Protein AF-A0A352WX84-F1 (afdb_monomer)

Structure (mmCIF, N/CA/C/O backbone):
data_AF-A0A352WX84-F1
#
_entry.id   AF-A0A352WX84-F1
#
loop_
_atom_site.group_PDB
_atom_site.id
_atom_site.type_symbol
_atom_site.label_atom_id
_atom_site.label_alt_id
_atom_site.label_comp_id
_atom_site.label_asym_id
_atom_site.label_entity_id
_atom_site.label_seq_id
_atom_site.pdbx_PDB_ins_code
_atom_site.Cartn_x
_atom_site.Cartn_y
_atom_site.Cartn_z
_atom_site.occupancy
_atom_site.B_iso_or_equiv
_atom_site.auth_seq_id
_atom_site.auth_comp_id
_atom_site.auth_asym_id
_atom_site.auth_atom_id
_atom_site.pdbx_PDB_model_num
ATOM 1 N N . GLY A 1 1 ? -5.112 -18.299 2.445 1.00 53.31 1 GLY A N 1
ATOM 2 C CA . GLY A 1 1 ? -4.688 -17.150 3.279 1.00 53.31 1 GLY A CA 1
ATOM 3 C C . GLY A 1 1 ? -4.328 -15.971 2.390 1.00 53.31 1 GLY A C 1
ATOM 4 O O . GLY A 1 1 ? -4.223 -16.170 1.188 1.00 53.31 1 GLY A O 1
ATOM 5 N N . PHE A 1 2 ? -4.117 -14.768 2.937 1.00 58.72 2 PHE A N 1
ATOM 6 C CA . PHE A 1 2 ? -3.727 -13.582 2.145 1.00 58.72 2 PHE A CA 1
ATOM 7 C C . PHE A 1 2 ? -2.512 -13.849 1.231 1.00 58.72 2 PHE A C 1
ATOM 9 O O . PHE A 1 2 ? -2.487 -13.432 0.086 1.00 58.72 2 PHE A O 1
ATOM 16 N N . PHE A 1 3 ? -1.543 -14.641 1.691 1.00 59.00 3 PHE A N 1
ATOM 17 C CA . PHE A 1 3 ? -0.320 -14.948 0.936 1.00 59.00 3 PHE A CA 1
ATOM 18 C C . PHE A 1 3 ? -0.490 -15.978 -0.193 1.00 59.00 3 PHE A C 1
ATOM 20 O O . PHE A 1 3 ? 0.378 -16.091 -1.051 1.00 59.00 3 PHE A O 1
ATOM 27 N N . SER A 1 4 ? -1.598 -16.730 -0.218 1.00 61.94 4 SER A N 1
ATOM 28 C CA . SER A 1 4 ? -1.919 -17.644 -1.327 1.00 61.94 4 SER A CA 1
ATOM 29 C C . SER A 1 4 ? -2.758 -16.964 -2.412 1.00 61.94 4 SER A C 1
ATOM 31 O O . SER A 1 4 ? -2.725 -17.383 -3.563 1.00 61.94 4 SER A O 1
ATOM 33 N N . GLN A 1 5 ? -3.526 -15.940 -2.029 1.00 76.50 5 GLN A N 1
ATOM 34 C CA . GLN A 1 5 ? -4.316 -15.086 -2.912 1.00 76.50 5 GLN A CA 1
ATOM 35 C C . GLN A 1 5 ? -4.293 -13.663 -2.336 1.00 76.50 5 GLN A C 1
ATOM 37 O O . GLN A 1 5 ? -5.088 -13.379 -1.427 1.00 76.50 5 GLN A O 1
ATOM 42 N N . PRO A 1 6 ? -3.362 -12.803 -2.791 1.00 83.50 6 PRO A N 1
ATOM 43 C CA . PRO A 1 6 ? -3.270 -11.440 -2.294 1.00 83.50 6 PRO A CA 1
ATOM 44 C C . PRO A 1 6 ? -4.571 -10.691 -2.577 1.00 83.50 6 PRO A C 1
ATOM 46 O O . PRO A 1 6 ? -5.220 -10.887 -3.603 1.00 83.50 6 PRO A O 1
ATOM 49 N N . ARG A 1 7 ? -4.979 -9.862 -1.618 1.00 90.56 7 ARG A N 1
ATOM 50 C CA . ARG A 1 7 ? -6.219 -9.087 -1.679 1.00 90.56 7 ARG A CA 1
ATOM 51 C C . ARG A 1 7 ? -5.909 -7.608 -1.572 1.00 90.56 7 ARG A C 1
ATOM 53 O O . ARG A 1 7 ? -4.924 -7.225 -0.945 1.00 90.56 7 ARG A O 1
ATOM 60 N N . SER A 1 8 ? -6.787 -6.781 -2.121 1.00 94.75 8 SER A N 1
ATOM 61 C CA . SER A 1 8 ? -6.679 -5.345 -1.918 1.00 94.75 8 SER A CA 1
ATOM 62 C C . SER A 1 8 ? -7.037 -4.980 -0.479 1.00 94.75 8 SER A C 1
ATOM 64 O O . SER A 1 8 ? -8.115 -5.350 0.011 1.00 94.75 8 SER A O 1
ATOM 66 N N . VAL A 1 9 ? -6.133 -4.255 0.180 1.00 95.00 9 VAL A N 1
ATOM 67 C CA . VAL A 1 9 ? -6.203 -3.880 1.595 1.00 95.00 9 VAL A CA 1
ATOM 68 C C . VAL A 1 9 ? -5.930 -2.389 1.767 1.00 95.00 9 VAL A C 1
ATOM 70 O O . VAL A 1 9 ? -4.954 -1.862 1.241 1.00 95.00 9 VAL A O 1
ATOM 73 N N . LEU A 1 10 ? -6.752 -1.725 2.573 1.00 95.88 10 LEU A N 1
ATOM 74 C CA . LEU A 1 10 ? -6.516 -0.347 2.989 1.00 95.88 10 LEU A CA 1
ATOM 75 C C . LEU A 1 10 ? -6.143 -0.298 4.472 1.00 95.88 10 LEU A C 1
ATOM 77 O O . LEU A 1 10 ? -6.863 -0.822 5.317 1.00 95.88 10 LEU A O 1
ATOM 81 N N . ILE A 1 11 ? -5.041 0.363 4.809 1.00 95.75 11 ILE A N 1
ATOM 82 C CA . ILE A 1 11 ? -4.610 0.568 6.195 1.00 95.75 11 ILE A CA 1
ATOM 83 C C . ILE A 1 11 ? -4.858 2.024 6.580 1.00 95.75 11 ILE A C 1
ATOM 85 O O . ILE A 1 11 ? -4.265 2.937 6.009 1.00 95.75 11 ILE A O 1
ATOM 89 N N . ILE A 1 12 ? -5.693 2.270 7.582 1.00 95.56 12 ILE A N 1
ATOM 90 C CA . ILE A 1 12 ? -6.010 3.622 8.040 1.00 95.56 12 ILE A CA 1
ATOM 91 C C . ILE A 1 12 ? -5.562 3.862 9.467 1.00 95.56 12 ILE A C 1
ATOM 93 O O . ILE A 1 12 ? -5.557 2.963 10.302 1.00 95.56 12 ILE A O 1
ATOM 97 N N . SER A 1 13 ? -5.169 5.098 9.743 1.00 94.06 13 SER A N 1
ATOM 98 C CA . SER A 1 13 ? -4.853 5.548 11.094 1.00 94.06 13 SER A CA 1
ATOM 99 C C . SER A 1 13 ? -4.801 7.075 11.167 1.00 94.06 13 SER A C 1
ATOM 101 O O . SER A 1 13 ? -4.493 7.737 10.159 1.00 94.06 13 SER A O 1
ATOM 103 N N . PRO A 1 14 ? -4.925 7.644 12.379 1.00 90.31 14 PRO A N 1
ATOM 104 C CA . PRO A 1 14 ? -4.458 8.996 12.663 1.00 90.31 14 PRO A CA 1
ATOM 105 C C . PRO A 1 14 ? -2.972 9.192 12.291 1.00 90.31 14 PRO A C 1
ATOM 107 O O . PRO A 1 14 ? -2.214 8.212 12.221 1.00 90.31 14 PRO A O 1
ATOM 110 N N . PRO A 1 15 ? -2.514 10.432 12.049 1.00 87.44 15 PRO A N 1
ATOM 111 C CA . PRO A 1 15 ? -1.090 10.733 11.874 1.00 87.44 15 PRO A CA 1
ATOM 112 C C . PRO A 1 15 ? -0.229 10.211 13.043 1.00 87.44 15 PRO A C 1
ATOM 114 O O . PRO A 1 15 ? -0.676 10.171 14.185 1.00 87.44 15 PRO A O 1
ATOM 117 N N . GLY A 1 16 ? 1.010 9.784 12.770 1.00 84.62 16 GLY A N 1
ATOM 118 C CA . GLY A 1 16 ? 1.978 9.388 13.815 1.00 84.62 16 GLY A CA 1
ATOM 119 C C . GLY A 1 16 ? 1.774 8.007 14.471 1.00 84.62 16 GLY A C 1
ATOM 120 O O . GLY A 1 16 ? 2.496 7.641 15.406 1.00 84.62 16 GLY A O 1
ATOM 121 N N . VAL A 1 17 ? 0.822 7.198 13.994 1.00 89.94 17 VAL A N 1
ATOM 122 C CA . VAL A 1 17 ? 0.565 5.849 14.545 1.00 89.94 17 VAL A CA 1
ATOM 123 C C . VAL A 1 17 ? 1.536 4.786 14.008 1.00 89.94 17 VAL A C 1
ATOM 125 O O . VAL A 1 17 ? 1.807 3.822 14.717 1.00 89.94 17 VAL A O 1
ATOM 128 N N . GLY A 1 18 ? 2.140 5.000 12.830 1.00 86.56 18 GLY A N 1
ATOM 129 C CA . GLY A 1 18 ? 3.164 4.106 12.261 1.00 86.56 18 GLY A CA 1
ATOM 130 C C . GLY A 1 18 ? 2.765 3.362 10.981 1.00 86.56 18 GLY A C 1
ATOM 131 O O . GLY A 1 18 ? 3.352 2.322 10.696 1.00 86.56 18 GLY A O 1
ATOM 132 N N . LYS A 1 19 ? 1.800 3.879 10.200 1.00 91.56 19 LYS A N 1
ATOM 133 C CA . LYS A 1 19 ? 1.351 3.271 8.928 1.00 91.56 19 LYS A CA 1
ATOM 134 C C . LYS A 1 19 ? 2.503 2.974 7.980 1.00 91.56 19 LYS A C 1
ATOM 136 O O . LYS A 1 19 ? 2.616 1.850 7.518 1.00 91.56 19 LYS A O 1
ATOM 141 N N . THR A 1 20 ? 3.387 3.947 7.760 1.00 88.56 20 THR A N 1
ATOM 142 C CA . THR A 1 20 ? 4.542 3.807 6.863 1.00 88.56 20 THR A CA 1
ATOM 143 C C . THR A 1 20 ? 5.487 2.703 7.331 1.00 88.56 20 THR A C 1
ATOM 145 O O . THR A 1 20 ? 5.952 1.905 6.525 1.00 88.56 20 THR A O 1
ATOM 148 N N . THR A 1 21 ? 5.729 2.595 8.643 1.00 89.06 21 THR A N 1
ATOM 149 C CA . THR A 1 21 ? 6.552 1.519 9.217 1.00 89.06 21 THR A CA 1
ATOM 150 C C . THR A 1 21 ? 5.912 0.151 8.998 1.00 89.06 21 THR A C 1
ATOM 152 O O . THR A 1 21 ? 6.605 -0.784 8.605 1.00 89.06 21 THR A O 1
ATOM 155 N N . LEU A 1 22 ? 4.599 0.035 9.217 1.00 90.50 22 LEU A N 1
ATOM 156 C CA . LEU A 1 22 ? 3.866 -1.213 9.004 1.00 90.50 22 LEU A CA 1
ATOM 157 C C . LEU A 1 22 ? 3.826 -1.591 7.519 1.00 90.50 22 LEU A C 1
ATOM 159 O O . LEU A 1 22 ? 4.083 -2.740 7.177 1.00 90.50 22 LEU A O 1
ATOM 163 N N . LEU A 1 23 ? 3.559 -0.627 6.639 1.00 92.81 23 LEU A N 1
ATOM 164 C CA . LEU A 1 23 ? 3.521 -0.824 5.193 1.00 92.81 23 LEU A CA 1
ATOM 165 C C . LEU A 1 23 ? 4.893 -1.244 4.649 1.00 92.81 23 LEU A C 1
ATOM 167 O O . LEU A 1 23 ? 4.975 -2.153 3.824 1.00 92.81 23 LEU A O 1
ATOM 171 N N . ARG A 1 24 ? 5.978 -0.645 5.156 1.00 91.56 24 ARG A N 1
ATOM 172 C CA . ARG A 1 24 ? 7.358 -1.044 4.849 1.00 91.56 24 ARG A CA 1
ATOM 173 C C . ARG A 1 24 ? 7.633 -2.483 5.270 1.00 91.56 24 ARG A C 1
ATOM 175 O O . ARG A 1 24 ? 8.100 -3.267 4.452 1.00 91.56 24 ARG A O 1
ATOM 182 N N . ASP A 1 25 ? 7.353 -2.830 6.527 1.00 90.44 25 ASP A N 1
ATOM 183 C CA . ASP A 1 25 ? 7.586 -4.185 7.041 1.00 90.44 25 ASP A CA 1
ATOM 184 C C . ASP A 1 25 ? 6.774 -5.220 6.250 1.00 90.44 25 ASP A C 1
ATOM 186 O O . ASP A 1 25 ? 7.320 -6.223 5.799 1.00 90.44 25 ASP A O 1
ATOM 190 N N . PHE A 1 26 ? 5.502 -4.924 5.972 1.00 91.81 26 PHE A N 1
ATOM 191 C CA . PHE A 1 26 ? 4.651 -5.739 5.109 1.00 91.81 26 PHE A CA 1
ATOM 192 C C . PHE A 1 26 ? 5.274 -5.943 3.720 1.00 91.81 26 PHE A C 1
ATOM 194 O O . PHE A 1 26 ? 5.462 -7.084 3.302 1.00 91.81 26 PHE A O 1
ATOM 201 N N . THR A 1 27 ? 5.656 -4.859 3.040 1.00 92.56 27 THR A N 1
ATOM 202 C CA . THR A 1 27 ? 6.242 -4.889 1.688 1.00 92.56 27 THR A CA 1
ATOM 203 C C . THR A 1 27 ? 7.491 -5.769 1.629 1.00 92.56 27 THR A C 1
ATOM 205 O O . THR A 1 27 ? 7.654 -6.579 0.715 1.00 92.56 27 THR A O 1
ATOM 208 N N . LEU A 1 28 ? 8.367 -5.656 2.627 1.00 91.31 28 LEU A N 1
ATOM 209 C CA . LEU A 1 28 ? 9.599 -6.442 2.689 1.00 91.31 28 LEU A CA 1
ATOM 210 C C . LEU A 1 28 ? 9.329 -7.922 2.944 1.00 91.31 28 LEU A C 1
ATOM 212 O O . LEU A 1 28 ? 9.926 -8.770 2.290 1.00 91.31 28 LEU A O 1
ATOM 216 N N . ARG A 1 29 ? 8.411 -8.243 3.856 1.00 90.94 29 ARG A N 1
ATOM 217 C CA . ARG A 1 29 ? 8.075 -9.634 4.179 1.00 90.94 29 ARG A CA 1
ATOM 218 C C . ARG A 1 29 ? 7.395 -10.346 3.017 1.00 90.94 29 ARG A C 1
ATOM 220 O O . ARG A 1 29 ? 7.723 -11.493 2.724 1.00 90.94 29 ARG A O 1
ATOM 227 N N . VAL A 1 30 ? 6.455 -9.681 2.341 1.00 92.31 30 VAL A N 1
ATOM 228 C CA . VAL A 1 30 ? 5.704 -10.306 1.238 1.00 92.31 30 VAL A CA 1
ATOM 229 C C . VAL A 1 30 ? 6.577 -10.506 0.000 1.00 92.31 30 VAL A C 1
ATOM 231 O O . VAL A 1 30 ? 6.477 -11.537 -0.661 1.00 92.31 30 VAL A O 1
ATOM 234 N N . SER A 1 31 ? 7.478 -9.564 -0.279 1.00 92.50 31 SER A N 1
ATOM 235 C CA . SER A 1 31 ? 8.419 -9.674 -1.398 1.00 92.50 31 SER A CA 1
ATOM 236 C C . SER A 1 31 ? 9.549 -10.671 -1.138 1.00 92.50 31 SER A C 1
ATOM 238 O O . SER A 1 31 ? 10.071 -11.236 -2.094 1.00 92.50 31 SER A O 1
ATOM 240 N N . ALA A 1 32 ? 9.912 -10.920 0.126 1.00 91.25 32 ALA A N 1
ATOM 241 C CA . ALA A 1 32 ? 10.891 -11.938 0.519 1.00 91.25 32 ALA A CA 1
ATOM 242 C C . ALA A 1 32 ? 10.291 -13.351 0.657 1.00 91.25 32 ALA A C 1
ATOM 244 O O . ALA A 1 32 ? 11.028 -14.333 0.674 1.00 91.25 32 ALA A O 1
ATOM 245 N N . GLY A 1 33 ? 8.961 -13.474 0.725 1.00 88.94 33 GLY A N 1
ATOM 246 C CA . GLY A 1 33 ? 8.289 -14.761 0.918 1.00 88.94 33 GLY A CA 1
ATOM 247 C C . GLY A 1 33 ? 8.244 -15.233 2.376 1.00 88.94 33 GLY A C 1
ATOM 248 O O . GLY A 1 33 ? 8.048 -16.415 2.628 1.00 88.94 33 GLY A O 1
ATOM 249 N N . ASP A 1 34 ? 8.351 -14.337 3.360 1.00 86.44 34 ASP A N 1
ATOM 250 C CA . ASP A 1 34 ? 8.370 -14.711 4.789 1.00 86.44 34 ASP A CA 1
ATOM 251 C C . ASP A 1 34 ? 7.106 -15.475 5.243 1.00 86.44 34 ASP A C 1
ATOM 253 O O . ASP A 1 34 ? 7.117 -16.169 6.258 1.00 86.44 34 ASP A O 1
ATOM 257 N N . ALA A 1 35 ? 6.001 -15.350 4.503 1.00 76.38 35 ALA A N 1
ATOM 258 C CA . ALA A 1 35 ? 4.722 -15.999 4.789 1.00 76.38 35 ALA A CA 1
ATOM 259 C C . ALA A 1 35 ? 4.189 -16.848 3.615 1.00 76.38 35 ALA A C 1
ATOM 261 O O . ALA A 1 35 ? 2.990 -17.137 3.545 1.00 76.38 35 ALA A O 1
ATOM 262 N N . GLY A 1 36 ? 5.057 -17.238 2.676 1.00 85.38 36 GLY A N 1
ATOM 263 C CA . GLY A 1 36 ? 4.677 -18.018 1.500 1.00 85.38 36 GLY A CA 1
ATOM 264 C C . GLY A 1 36 ? 5.755 -18.017 0.420 1.00 85.38 36 GLY A C 1
ATOM 265 O O . GLY A 1 36 ? 6.943 -18.032 0.709 1.00 85.38 36 GLY A O 1
ATOM 266 N N . ARG A 1 37 ? 5.351 -17.996 -0.851 1.00 90.69 37 ARG A N 1
ATOM 267 C CA . ARG A 1 37 ? 6.305 -17.688 -1.925 1.00 90.69 37 ARG A CA 1
ATOM 268 C C . ARG A 1 37 ? 6.543 -16.171 -1.994 1.00 90.69 37 ARG A C 1
ATOM 270 O O . ARG A 1 37 ? 5.614 -15.421 -1.686 1.00 90.69 37 ARG A O 1
ATOM 277 N N . PRO A 1 38 ? 7.723 -15.719 -2.445 1.00 91.50 38 PRO A N 1
ATOM 278 C CA . PRO A 1 38 ? 7.946 -14.324 -2.809 1.00 91.50 38 PRO A CA 1
ATOM 279 C C . PRO A 1 38 ? 6.878 -13.820 -3.787 1.00 91.50 38 PRO A C 1
ATOM 281 O O . PRO A 1 38 ? 6.537 -14.520 -4.750 1.00 91.50 38 PRO A O 1
ATOM 284 N N . LEU A 1 39 ? 6.354 -12.621 -3.535 1.00 93.31 39 LEU A N 1
ATOM 285 C CA . LEU A 1 39 ? 5.478 -11.905 -4.464 1.00 93.31 39 LEU A CA 1
ATOM 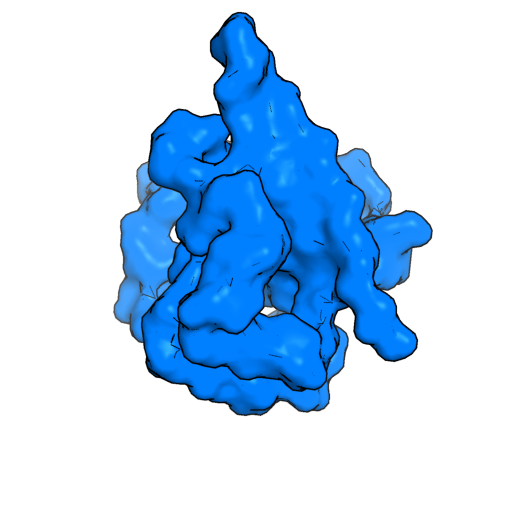286 C C . LEU A 1 39 ? 6.276 -10.848 -5.224 1.00 93.31 39 LEU A C 1
ATOM 288 O O . LEU A 1 39 ? 7.064 -10.130 -4.611 1.00 93.31 39 LEU A O 1
ATOM 292 N N . ARG A 1 40 ? 6.027 -10.702 -6.531 1.00 94.31 40 ARG A N 1
ATOM 293 C CA . ARG A 1 40 ? 6.512 -9.534 -7.288 1.00 94.31 40 ARG A CA 1
ATOM 294 C C . ARG A 1 40 ? 5.726 -8.297 -6.869 1.00 94.31 40 ARG A C 1
ATOM 296 O O . ARG A 1 40 ? 4.538 -8.190 -7.180 1.00 94.31 40 ARG A O 1
ATOM 303 N N . VAL A 1 41 ? 6.376 -7.384 -6.159 1.00 95.06 41 VAL A N 1
ATOM 304 C CA . VAL A 1 41 ? 5.756 -6.168 -5.634 1.00 95.06 41 VAL A CA 1
ATOM 305 C C . VAL A 1 41 ? 6.192 -4.960 -6.449 1.00 95.06 41 VAL A C 1
ATOM 307 O O . VAL A 1 41 ? 7.376 -4.641 -6.488 1.00 95.06 41 VAL A O 1
ATOM 310 N N . ALA A 1 42 ? 5.230 -4.240 -7.022 1.00 95.69 42 ALA A N 1
ATOM 311 C CA . ALA A 1 42 ? 5.467 -2.885 -7.504 1.00 95.69 42 ALA A CA 1
ATOM 312 C C . ALA A 1 42 ? 5.199 -1.902 -6.360 1.00 95.69 42 ALA A C 1
ATOM 314 O O . ALA A 1 42 ? 4.059 -1.759 -5.913 1.00 95.69 42 ALA A O 1
ATOM 315 N N . LEU A 1 43 ? 6.247 -1.247 -5.868 1.00 95.25 43 LEU A N 1
ATOM 316 C CA . LEU A 1 43 ? 6.150 -0.248 -4.810 1.00 95.25 43 LEU A CA 1
ATOM 317 C C . LEU A 1 43 ? 6.144 1.152 -5.424 1.00 95.25 43 LEU A C 1
ATOM 319 O O . LEU A 1 43 ? 7.167 1.609 -5.927 1.00 95.25 43 LEU A O 1
ATOM 323 N N . VAL A 1 44 ? 5.009 1.839 -5.343 1.00 94.69 44 VAL A N 1
ATOM 324 C CA . VAL A 1 44 ? 4.864 3.243 -5.738 1.00 94.69 44 VAL A CA 1
ATOM 325 C C . VAL A 1 44 ? 5.054 4.110 -4.495 1.00 94.69 44 VAL A C 1
ATOM 327 O O . VAL A 1 44 ? 4.226 4.103 -3.585 1.00 94.69 44 VAL A O 1
ATOM 330 N N . ASP A 1 45 ? 6.177 4.818 -4.443 1.00 92.25 45 ASP A N 1
ATOM 331 C CA . ASP A 1 45 ? 6.614 5.601 -3.283 1.00 92.25 45 ASP A CA 1
ATOM 332 C C . ASP A 1 45 ? 7.228 6.917 -3.777 1.00 92.25 45 ASP A C 1
ATOM 334 O O . ASP A 1 45 ? 8.421 6.998 -4.093 1.00 92.25 45 ASP A O 1
ATOM 338 N N . GLU A 1 46 ? 6.386 7.949 -3.899 1.00 88.12 46 GLU A N 1
ATOM 339 C CA . GLU A 1 46 ? 6.734 9.220 -4.552 1.00 88.12 46 GLU A CA 1
ATOM 340 C C . GLU A 1 46 ? 7.931 9.897 -3.873 1.00 88.12 46 GLU A C 1
ATOM 342 O O . GLU A 1 46 ? 8.814 10.440 -4.542 1.00 88.12 46 GLU A O 1
ATOM 347 N N . ARG A 1 47 ? 7.973 9.831 -2.535 1.00 86.12 47 ARG A N 1
ATOM 348 C CA . ARG A 1 47 ? 8.935 10.542 -1.679 1.00 86.12 47 ARG A CA 1
ATOM 349 C C . ARG A 1 47 ? 10.006 9.645 -1.068 1.00 86.12 47 ARG A C 1
ATOM 351 O O . ARG A 1 47 ? 10.854 10.142 -0.328 1.00 86.12 47 ARG A O 1
ATOM 358 N N . ARG A 1 48 ? 10.007 8.349 -1.393 1.00 86.62 48 ARG A N 1
ATOM 359 C CA . ARG A 1 48 ? 10.905 7.346 -0.796 1.00 86.62 48 ARG A CA 1
ATOM 360 C C . ARG A 1 48 ? 10.762 7.262 0.727 1.00 86.62 48 ARG A C 1
ATOM 362 O O . ARG A 1 48 ? 11.750 7.097 1.446 1.00 86.62 48 ARG A O 1
ATOM 369 N N . GLU A 1 49 ? 9.538 7.388 1.232 1.00 85.38 49 GLU A N 1
ATOM 370 C CA . GLU A 1 49 ? 9.254 7.256 2.662 1.00 85.38 49 GLU A CA 1
ATOM 371 C C . GLU A 1 49 ? 9.229 5.790 3.097 1.00 85.38 49 GLU A C 1
ATOM 373 O O . GLU A 1 49 ? 9.627 5.465 4.217 1.00 85.38 49 GLU A O 1
ATOM 378 N N . ILE A 1 50 ? 8.806 4.876 2.224 1.00 86.69 50 ILE A N 1
ATOM 379 C CA . ILE A 1 50 ? 8.751 3.439 2.497 1.00 86.69 50 ILE A CA 1
ATOM 380 C C . ILE A 1 50 ? 10.131 2.828 2.285 1.00 86.69 50 ILE A C 1
ATOM 382 O O . ILE A 1 50 ? 10.613 2.130 3.174 1.00 86.69 50 ILE A O 1
ATOM 386 N N . LEU A 1 51 ? 10.805 3.108 1.171 1.00 85.88 51 LEU A N 1
ATOM 387 C CA . LEU A 1 51 ? 12.174 2.637 0.924 1.00 85.88 51 LEU A CA 1
ATOM 388 C C . LEU A 1 51 ? 13.133 3.813 0.699 1.00 85.88 51 LEU A C 1
ATOM 390 O O . LEU A 1 51 ? 13.468 4.130 -0.445 1.00 85.88 51 LEU A O 1
ATOM 394 N N . PRO A 1 52 ? 13.622 4.446 1.783 1.00 84.44 52 PRO A N 1
ATOM 395 C CA . PRO A 1 52 ? 14.575 5.537 1.661 1.00 84.44 52 PRO A CA 1
ATOM 396 C C . PRO A 1 52 ? 15.904 5.059 1.050 1.00 84.44 52 PRO A C 1
ATOM 398 O O . PRO A 1 52 ? 16.295 3.899 1.235 1.00 84.44 52 PRO A O 1
ATOM 401 N N . PRO A 1 53 ? 16.637 5.941 0.345 1.00 80.50 53 PRO A N 1
ATOM 402 C CA . PRO A 1 53 ? 17.959 5.619 -0.183 1.00 80.50 53 PRO A CA 1
ATOM 403 C C . PRO A 1 53 ? 18.894 5.096 0.912 1.00 80.50 53 PRO A C 1
ATOM 405 O O . PRO A 1 53 ? 18.929 5.635 2.016 1.00 80.50 53 PRO A O 1
ATOM 408 N N . GLY A 1 54 ? 19.653 4.041 0.612 1.00 71.56 54 GLY A N 1
ATOM 409 C CA . GLY A 1 54 ? 20.564 3.420 1.580 1.00 71.56 54 GLY A CA 1
ATOM 410 C C . GLY A 1 54 ? 19.872 2.582 2.661 1.00 71.56 54 GLY A C 1
ATOM 411 O O . GLY A 1 54 ? 20.546 2.099 3.569 1.00 71.56 54 GLY A O 1
ATOM 412 N N . SER A 1 55 ? 18.552 2.374 2.573 1.00 72.94 55 SER A N 1
ATOM 413 C CA . SER A 1 55 ? 17.853 1.452 3.464 1.00 72.94 55 SER A CA 1
ATOM 414 C C . SER A 1 55 ? 18.452 0.040 3.343 1.00 72.94 55 SER A C 1
ATOM 416 O O . SER A 1 55 ? 18.468 -0.516 2.238 1.00 72.94 55 SER A O 1
ATOM 418 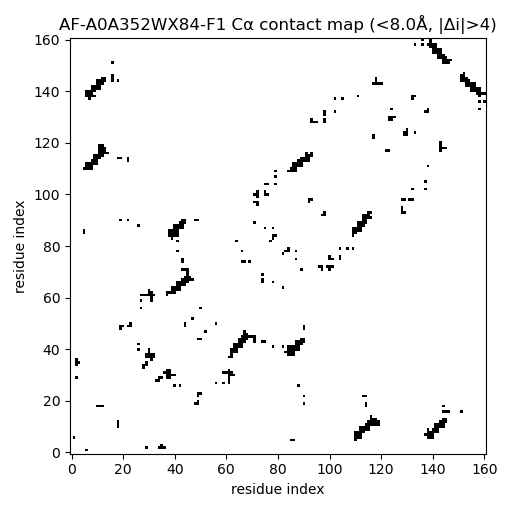N N . PRO A 1 56 ? 18.889 -0.591 4.454 1.00 62.53 56 PRO A N 1
ATOM 419 C CA . PRO A 1 56 ? 19.465 -1.942 4.439 1.00 62.53 56 PRO A CA 1
ATOM 420 C C . PRO A 1 56 ? 18.462 -3.008 3.972 1.00 62.53 56 PRO A C 1
ATOM 422 O O . PRO A 1 56 ? 18.817 -4.159 3.736 1.00 62.53 56 PRO A O 1
ATOM 425 N N . CYS A 1 57 ? 17.195 -2.626 3.821 1.00 61.50 57 CYS A N 1
ATOM 426 C CA . CYS A 1 57 ? 16.103 -3.456 3.351 1.00 61.50 57 CYS A CA 1
ATOM 427 C C . CYS A 1 57 ? 16.306 -4.013 1.927 1.00 61.50 57 CYS A C 1
ATOM 429 O O . CYS A 1 57 ? 15.821 -5.110 1.662 1.00 61.50 57 CYS A O 1
ATOM 431 N N . PHE A 1 58 ? 17.069 -3.341 1.051 1.00 59.06 58 PHE A N 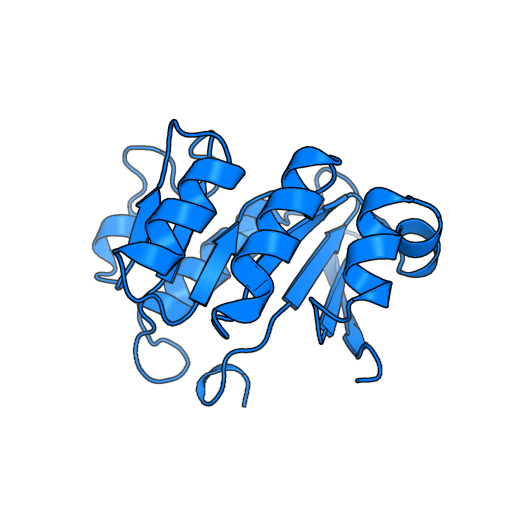1
ATOM 432 C CA . PHE A 1 58 ? 17.425 -3.883 -0.276 1.00 59.06 58 PHE A CA 1
ATOM 433 C C . PHE A 1 58 ? 18.269 -5.165 -0.192 1.00 59.06 58 PHE A C 1
ATOM 435 O O . PHE A 1 58 ? 18.233 -5.994 -1.097 1.00 59.06 58 PHE A O 1
ATOM 442 N N . CYS A 1 59 ? 18.974 -5.386 0.921 1.00 56.78 59 CYS A N 1
ATOM 443 C CA . CYS A 1 59 ? 19.807 -6.571 1.117 1.00 56.78 59 CYS A CA 1
ATOM 444 C C . CYS A 1 59 ? 18.997 -7.849 1.400 1.00 56.78 59 CYS A C 1
ATOM 446 O O . CYS A 1 59 ? 19.575 -8.931 1.412 1.00 56.78 59 CYS A O 1
ATOM 448 N N . ARG A 1 60 ? 17.678 -7.753 1.642 1.00 61.78 60 ARG A N 1
ATOM 449 C CA . ARG A 1 60 ? 16.824 -8.923 1.928 1.00 61.78 60 ARG A CA 1
ATOM 450 C C . ARG A 1 60 ? 16.441 -9.742 0.689 1.00 61.78 60 ARG A C 1
ATOM 452 O O . ARG A 1 60 ? 15.810 -10.778 0.849 1.00 61.78 60 ARG A O 1
ATOM 459 N N . GLY A 1 61 ? 16.812 -9.309 -0.520 1.00 67.81 61 GLY A N 1
ATOM 460 C CA . GLY A 1 61 ? 16.590 -10.086 -1.749 1.00 67.81 61 GLY A CA 1
ATOM 461 C C . GLY A 1 61 ? 15.121 -10.234 -2.166 1.00 67.81 61 GLY A C 1
ATOM 462 O O . GLY A 1 61 ? 14.798 -11.146 -2.922 1.00 67.81 61 GLY A O 1
ATOM 463 N N . GLY A 1 62 ? 14.230 -9.369 -1.669 1.00 83.56 62 GLY A N 1
ATOM 464 C CA . GLY A 1 62 ? 12.817 -9.378 -2.050 1.00 83.56 62 GLY A CA 1
ATOM 465 C C . GLY A 1 62 ? 12.592 -8.928 -3.497 1.00 83.56 62 GLY A C 1
ATOM 466 O O . GLY A 1 62 ? 13.342 -8.109 -4.027 1.00 83.56 62 GLY A O 1
ATOM 467 N N . LEU A 1 63 ? 11.535 -9.445 -4.129 1.00 92.19 63 LEU A N 1
ATOM 468 C CA . LEU A 1 63 ? 11.132 -9.084 -5.494 1.00 92.19 63 LEU A CA 1
ATOM 469 C C . LEU A 1 63 ? 10.363 -7.751 -5.504 1.00 92.19 63 LEU A C 1
ATOM 471 O O . LEU A 1 63 ? 9.133 -7.744 -5.558 1.00 92.19 63 LEU A O 1
ATOM 475 N N . ILE A 1 64 ? 11.082 -6.632 -5.398 1.00 93.12 64 ILE A N 1
ATOM 476 C CA . ILE A 1 64 ? 10.500 -5.281 -5.371 1.00 93.12 64 ILE A CA 1
ATOM 477 C C . ILE A 1 64 ? 10.981 -4.465 -6.569 1.00 93.12 64 ILE A C 1
ATOM 479 O O . ILE A 1 64 ? 12.176 -4.200 -6.696 1.00 93.12 64 ILE A O 1
ATOM 483 N N . ASP A 1 65 ? 10.034 -3.964 -7.355 1.00 93.38 65 ASP A N 1
ATOM 484 C CA . ASP A 1 65 ? 10.259 -2.892 -8.317 1.00 93.38 65 ASP A CA 1
ATOM 485 C C . ASP A 1 65 ? 9.833 -1.555 -7.694 1.00 93.38 65 ASP A C 1
ATOM 487 O O . ASP A 1 65 ? 8.653 -1.323 -7.423 1.00 93.38 65 ASP A O 1
ATOM 491 N N . LEU A 1 66 ? 10.802 -0.673 -7.425 1.00 92.81 66 LEU A N 1
ATOM 492 C CA . LEU A 1 66 ? 10.556 0.641 -6.824 1.00 92.81 66 LEU A CA 1
ATOM 493 C C . LEU A 1 66 ? 10.281 1.697 -7.903 1.00 92.81 66 LEU A C 1
ATOM 495 O O . LEU A 1 66 ? 11.169 2.063 -8.673 1.00 92.81 66 LEU A O 1
ATOM 499 N N . LEU A 1 67 ? 9.075 2.258 -7.880 1.00 93.19 67 LEU A N 1
ATOM 500 C CA . LEU A 1 67 ? 8.645 3.387 -8.696 1.00 93.19 67 LEU A CA 1
ATOM 501 C C . LEU A 1 67 ? 8.613 4.647 -7.824 1.00 93.19 67 LEU A C 1
ATOM 503 O O . LEU A 1 67 ? 7.678 4.881 -7.062 1.00 93.19 67 LEU A O 1
ATOM 507 N N . SER A 1 68 ? 9.672 5.451 -7.930 1.00 92.00 68 SER A N 1
ATOM 508 C CA . SER A 1 68 ? 9.860 6.684 -7.153 1.00 92.00 68 SER A CA 1
ATOM 509 C C . SER A 1 68 ? 10.171 7.868 -8.062 1.00 92.00 68 SER A C 1
ATOM 511 O O . SER A 1 68 ? 10.886 7.683 -9.048 1.00 92.00 68 SER A O 1
ATOM 513 N N . GLY A 1 69 ? 9.744 9.076 -7.685 1.00 86.62 69 GLY A N 1
ATOM 514 C CA . GLY A 1 69 ? 9.968 10.293 -8.479 1.00 86.62 69 GLY A CA 1
ATOM 515 C C . GLY A 1 69 ? 8.954 10.517 -9.607 1.00 86.62 69 GLY A C 1
ATOM 516 O O . GLY A 1 69 ? 9.153 11.407 -10.428 1.00 86.62 69 GLY A O 1
ATOM 517 N N . TYR A 1 70 ? 7.877 9.731 -9.628 1.00 85.06 70 TYR A N 1
ATOM 518 C CA . TYR A 1 70 ? 6.714 9.903 -10.499 1.00 85.06 70 TYR A CA 1
ATOM 519 C C . TYR A 1 70 ? 5.501 10.275 -9.652 1.00 85.06 70 TYR A C 1
ATOM 521 O O . TYR A 1 70 ? 5.496 9.991 -8.452 1.00 85.06 70 TYR A O 1
ATOM 529 N N . ALA A 1 71 ? 4.469 10.849 -10.273 1.00 89.50 71 ALA A N 1
ATOM 530 C CA . ALA A 1 71 ? 3.164 10.904 -9.631 1.00 89.50 71 ALA A CA 1
ATOM 531 C C . ALA A 1 71 ? 2.633 9.475 -9.419 1.00 89.50 71 ALA A C 1
ATOM 533 O O . ALA A 1 71 ? 2.879 8.582 -10.237 1.00 89.50 71 ALA A O 1
ATOM 534 N N . LYS A 1 72 ? 1.866 9.256 -8.347 1.00 91.06 72 LYS A N 1
ATOM 535 C CA . LYS A 1 72 ? 1.254 7.957 -8.021 1.00 91.06 72 LYS A CA 1
ATOM 536 C C . LYS A 1 72 ? 0.495 7.348 -9.202 1.00 91.06 72 LYS A C 1
ATOM 538 O O . LYS A 1 72 ? 0.613 6.149 -9.445 1.00 91.06 72 LYS A O 1
ATOM 543 N N . ALA A 1 73 ? -0.225 8.180 -9.956 1.00 90.44 73 ALA A N 1
ATOM 544 C CA . ALA A 1 73 ? -0.956 7.769 -11.150 1.00 90.44 73 ALA A CA 1
ATOM 545 C C . ALA A 1 73 ? -0.050 7.122 -12.205 1.00 90.44 73 ALA A C 1
ATOM 547 O O . ALA A 1 73 ? -0.284 5.981 -12.604 1.00 90.44 73 ALA A O 1
ATOM 548 N N . ASP A 1 74 ? 1.024 7.818 -12.576 1.00 92.56 74 ASP A N 1
ATOM 549 C CA . ASP A 1 74 ? 1.990 7.342 -13.566 1.00 92.56 74 ASP A CA 1
ATOM 550 C C . ASP A 1 74 ? 2.692 6.071 -13.073 1.00 92.56 74 ASP A C 1
ATOM 552 O O . ASP A 1 74 ? 2.872 5.115 -13.826 1.00 92.56 74 ASP A O 1
ATOM 556 N N . GLY A 1 75 ? 3.044 6.023 -11.783 1.00 93.31 75 GLY A N 1
ATOM 557 C CA . GLY A 1 75 ? 3.636 4.842 -11.161 1.00 93.31 75 GLY A CA 1
ATOM 558 C C . GLY A 1 75 ? 2.722 3.616 -11.252 1.00 93.31 75 GLY A C 1
ATOM 559 O O . GLY A 1 75 ? 3.146 2.555 -11.707 1.00 93.31 75 GLY A O 1
ATOM 560 N N . MET A 1 76 ? 1.449 3.748 -10.875 1.00 93.06 76 MET A N 1
ATOM 561 C CA . MET A 1 76 ? 0.488 2.642 -10.964 1.00 93.06 76 MET A CA 1
ATOM 562 C C . MET A 1 76 ? 0.254 2.192 -12.416 1.00 93.06 76 MET A C 1
ATOM 564 O O . MET A 1 76 ? 0.161 0.988 -12.686 1.00 93.06 76 MET A O 1
ATOM 568 N N . GLU A 1 77 ? 0.196 3.129 -13.365 1.00 92.25 77 GLU A N 1
ATOM 569 C CA . GLU A 1 77 ? 0.075 2.794 -14.785 1.00 92.25 77 GLU A CA 1
ATOM 570 C C . GLU A 1 77 ? 1.307 2.020 -15.283 1.00 92.25 77 GLU A C 1
ATOM 572 O O . GLU A 1 77 ? 1.170 0.941 -15.863 1.00 92.25 77 GLU A O 1
ATOM 577 N N . ILE A 1 78 ? 2.520 2.512 -15.015 1.00 93.69 78 ILE A N 1
ATOM 578 C CA . ILE A 1 78 ? 3.765 1.833 -15.408 1.00 93.69 78 ILE A CA 1
ATOM 579 C C . ILE A 1 78 ? 3.819 0.429 -14.802 1.00 93.69 78 ILE A C 1
ATOM 581 O O . ILE A 1 78 ? 4.126 -0.536 -15.511 1.00 93.69 78 ILE A O 1
ATOM 585 N N . ALA A 1 79 ? 3.481 0.305 -13.515 1.00 94.31 79 ALA A N 1
ATOM 586 C CA . ALA A 1 79 ? 3.472 -0.966 -12.804 1.00 94.31 79 ALA A CA 1
ATOM 587 C C . ALA A 1 79 ? 2.591 -1.998 -13.510 1.00 94.31 79 ALA A C 1
ATOM 589 O O . ALA A 1 79 ? 3.057 -3.083 -13.860 1.00 94.31 79 ALA A O 1
ATOM 590 N N . THR A 1 80 ? 1.333 -1.644 -13.767 1.00 92.75 80 THR A N 1
ATOM 591 C CA . THR A 1 80 ? 0.367 -2.566 -14.375 1.00 92.75 80 THR A CA 1
ATOM 592 C C . THR A 1 80 ? 0.683 -2.904 -15.825 1.00 92.75 80 THR A C 1
ATOM 594 O O . THR A 1 80 ? 0.405 -4.020 -16.260 1.00 92.75 80 THR A O 1
ATOM 597 N N . ARG A 1 81 ? 1.292 -1.982 -16.576 1.00 90.88 81 ARG A N 1
ATOM 598 C CA . ARG A 1 81 ? 1.572 -2.183 -18.004 1.00 90.88 81 ARG A CA 1
ATOM 599 C C . ARG A 1 81 ? 2.878 -2.909 -18.289 1.00 90.88 81 ARG A C 1
ATOM 601 O O . ARG A 1 81 ? 2.977 -3.547 -19.334 1.00 90.88 81 ARG A O 1
ATOM 608 N N . THR A 1 82 ? 3.881 -2.784 -17.421 1.00 92.50 82 THR A N 1
ATOM 609 C CA . THR A 1 82 ? 5.252 -3.210 -17.7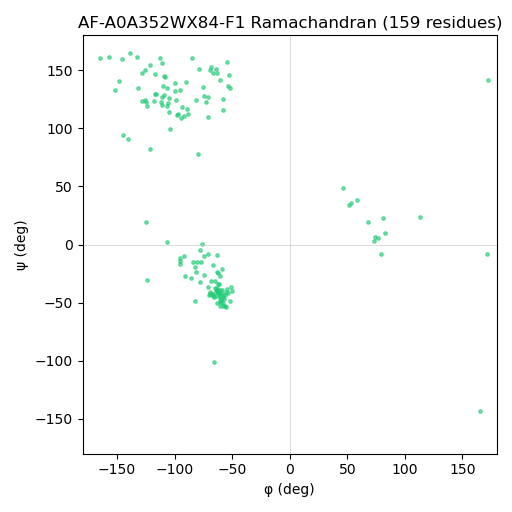61 1.00 92.50 82 THR A CA 1
ATOM 610 C C . THR A 1 82 ? 5.857 -4.214 -16.787 1.00 92.50 82 THR A C 1
ATOM 612 O O . THR A 1 82 ? 6.626 -5.070 -17.217 1.00 92.50 82 THR A O 1
ATOM 615 N N . LEU A 1 83 ? 5.494 -4.172 -15.502 1.00 93.12 83 LEU A N 1
ATOM 616 C CA . LEU A 1 83 ? 6.211 -4.926 -14.465 1.00 93.12 83 LEU A CA 1
ATOM 617 C C . LEU A 1 83 ? 5.578 -6.289 -14.147 1.00 93.12 83 LEU A C 1
ATOM 619 O O . LEU A 1 83 ? 6.184 -7.118 -13.473 1.00 93.12 83 LEU A O 1
ATOM 623 N N . SER A 1 84 ? 4.360 -6.550 -14.640 1.00 93.31 84 SER A N 1
ATOM 624 C CA . SER A 1 84 ? 3.579 -7.758 -14.308 1.00 93.31 84 SER A CA 1
ATOM 625 C C . SER A 1 84 ? 3.553 -8.079 -12.794 1.00 93.31 84 SER A C 1
ATOM 627 O O . SER A 1 84 ? 3.838 -9.225 -12.396 1.00 93.31 84 SER A O 1
ATOM 629 N N . PRO A 1 85 ? 3.258 -7.083 -11.932 1.00 95.25 85 PRO A N 1
ATOM 630 C CA . PRO A 1 85 ? 3.292 -7.265 -10.492 1.00 95.25 85 PRO A CA 1
ATOM 631 C C . PRO A 1 85 ? 2.167 -8.189 -10.035 1.00 95.25 85 PRO A C 1
ATOM 633 O O . PRO A 1 85 ? 1.102 -8.275 -10.641 1.00 95.25 85 PRO A O 1
ATOM 636 N N . GLU A 1 86 ? 2.407 -8.868 -8.924 1.00 95.00 86 GLU A N 1
ATOM 637 C CA . GLU A 1 86 ? 1.401 -9.673 -8.229 1.00 95.00 86 GLU A CA 1
ATOM 638 C C . GLU A 1 86 ? 0.732 -8.888 -7.099 1.00 95.00 86 GLU A C 1
ATOM 640 O O . GLU A 1 86 ? -0.298 -9.304 -6.571 1.00 95.00 86 GLU A O 1
ATOM 645 N N . LEU A 1 87 ? 1.334 -7.759 -6.723 1.00 95.31 87 LEU A N 1
ATOM 646 C CA . LEU A 1 87 ? 0.852 -6.838 -5.712 1.00 95.31 87 LEU A CA 1
ATOM 647 C C . LEU A 1 87 ? 1.362 -5.433 -6.033 1.00 95.31 87 LEU A C 1
ATOM 649 O O . LEU A 1 87 ? 2.556 -5.249 -6.278 1.00 95.31 87 LEU A O 1
ATOM 653 N N . ILE A 1 88 ? 0.477 -4.444 -5.977 1.00 96.00 88 ILE A N 1
ATOM 654 C CA . ILE A 1 88 ? 0.875 -3.037 -5.957 1.00 96.00 88 ILE A CA 1
ATOM 655 C C . ILE A 1 88 ? 0.813 -2.562 -4.512 1.00 96.00 88 ILE A C 1
ATOM 657 O O . ILE A 1 88 ? -0.170 -2.801 -3.808 1.00 96.00 88 ILE A O 1
ATOM 661 N N . VAL A 1 89 ? 1.867 -1.889 -4.067 1.00 95.69 89 VAL A N 1
ATOM 662 C CA . VAL A 1 89 ? 1.888 -1.189 -2.787 1.00 95.69 89 VAL A CA 1
ATOM 663 C C . VAL A 1 89 ? 2.051 0.296 -3.058 1.00 95.69 89 VAL A C 1
ATOM 665 O O . VAL A 1 89 ? 2.938 0.696 -3.805 1.00 95.69 89 VAL A O 1
ATOM 668 N N . CYS A 1 90 ? 1.198 1.112 -2.455 1.00 93.75 90 CYS A N 1
ATOM 669 C CA . CYS A 1 90 ? 1.292 2.567 -2.510 1.00 93.75 90 CYS A CA 1
ATOM 670 C C . CYS A 1 90 ? 1.314 3.124 -1.094 1.00 93.75 90 CYS A C 1
ATOM 672 O O . CYS A 1 90 ? 0.747 2.521 -0.185 1.00 93.75 90 CYS A O 1
ATOM 674 N N . ASP A 1 91 ? 1.971 4.262 -0.911 1.00 89.25 91 ASP A N 1
ATOM 675 C CA . ASP A 1 91 ? 2.078 4.936 0.375 1.00 89.25 91 ASP A CA 1
ATOM 676 C C . ASP A 1 91 ? 0.722 5.453 0.877 1.00 89.25 91 ASP A C 1
ATOM 678 O O . ASP A 1 91 ? -0.065 4.682 1.429 1.00 89.25 91 ASP A O 1
ATOM 682 N N . GLU A 1 92 ? 0.429 6.738 0.747 1.00 91.62 92 GLU A N 1
ATOM 683 C CA . GLU A 1 92 ? -0.778 7.351 1.277 1.00 91.62 92 GLU A CA 1
ATOM 684 C C . GLU A 1 92 ? -1.701 7.777 0.143 1.00 91.62 92 GLU A C 1
ATOM 686 O O . GLU A 1 92 ? -1.295 8.515 -0.745 1.00 91.62 92 GLU A O 1
ATOM 691 N N . ILE A 1 93 ? -2.960 7.347 0.186 1.00 93.19 93 ILE A N 1
ATOM 692 C CA . ILE A 1 93 ? -3.992 7.727 -0.779 1.00 93.19 93 ILE A CA 1
ATOM 693 C C . ILE A 1 93 ? -5.017 8.646 -0.117 1.00 93.19 93 ILE A C 1
ATOM 695 O O . ILE A 1 93 ? -5.377 8.480 1.055 1.00 93.19 93 ILE A O 1
ATOM 699 N N . GLY A 1 94 ? -5.534 9.608 -0.875 1.00 90.44 94 GLY A N 1
ATOM 700 C CA . GLY A 1 94 ? -6.635 10.437 -0.390 1.00 90.44 94 GLY A CA 1
ATOM 701 C C . GLY A 1 94 ? -7.009 11.631 -1.255 1.00 90.44 94 GLY A C 1
ATOM 702 O O . GLY A 1 94 ? -8.024 12.268 -0.959 1.00 90.44 94 GLY A O 1
ATOM 703 N N . SER A 1 95 ? -6.224 11.943 -2.289 1.00 91.25 95 SER A N 1
ATOM 704 C CA . SER A 1 95 ? -6.563 12.982 -3.262 1.00 91.25 95 SER A CA 1
ATOM 705 C C . SER A 1 95 ? -7.469 12.428 -4.365 1.00 91.25 95 SER A C 1
ATOM 707 O O . SER A 1 95 ? -7.541 11.218 -4.567 1.00 91.25 95 SER A O 1
ATOM 709 N N . GLN A 1 96 ? -8.173 13.301 -5.090 1.00 91.31 96 GLN A N 1
ATOM 710 C CA . GLN A 1 96 ? -9.057 12.879 -6.184 1.00 91.31 96 GLN A CA 1
ATOM 711 C C . GLN A 1 96 ? -8.271 12.229 -7.336 1.00 91.31 96 GLN A C 1
ATOM 713 O O . GLN A 1 96 ? -8.770 11.320 -8.007 1.00 91.31 96 GLN A O 1
ATOM 718 N N . GLU A 1 97 ? -7.035 12.676 -7.540 1.00 91.06 97 GLU A N 1
ATOM 719 C CA . GLU A 1 97 ? -6.089 12.135 -8.510 1.00 91.06 97 GLU A CA 1
ATOM 720 C C . GLU A 1 97 ? -5.696 10.700 -8.137 1.00 91.06 97 GLU A C 1
ATOM 722 O O . GLU A 1 97 ? -5.773 9.820 -8.993 1.00 91.06 97 GLU A O 1
ATOM 727 N N . ASP A 1 98 ? -5.390 10.438 -6.856 1.00 92.38 98 ASP A N 1
ATOM 728 C CA . ASP A 1 98 ? -5.106 9.083 -6.362 1.00 92.38 98 ASP A CA 1
ATOM 729 C C . ASP A 1 98 ? -6.276 8.134 -6.650 1.00 92.38 98 ASP A C 1
ATOM 731 O O . ASP A 1 98 ? -6.083 7.032 -7.158 1.00 92.38 98 ASP A O 1
ATOM 735 N N . ILE A 1 99 ? -7.510 8.562 -6.348 1.00 92.75 99 ILE A N 1
ATOM 736 C CA . ILE A 1 99 ? -8.708 7.737 -6.570 1.00 92.75 99 ILE A CA 1
ATOM 737 C C . ILE A 1 99 ? -8.858 7.406 -8.051 1.00 92.75 99 ILE A C 1
ATOM 739 O O . ILE A 1 99 ? -9.104 6.257 -8.408 1.00 92.75 99 ILE A O 1
ATOM 743 N N . SER A 1 100 ? -8.708 8.413 -8.909 1.00 92.19 100 SER A N 1
ATOM 744 C CA . SER A 1 100 ? -8.870 8.258 -10.354 1.00 92.19 100 SER A CA 1
ATOM 745 C C . SER A 1 100 ? -7.832 7.289 -10.922 1.00 92.19 100 SER A C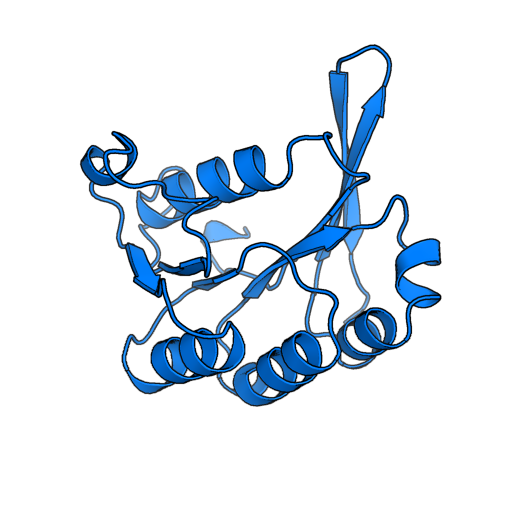 1
ATOM 747 O O . SER A 1 100 ? -8.181 6.417 -11.715 1.00 92.19 100 SER A O 1
ATOM 749 N N . ALA A 1 101 ? -6.584 7.383 -10.456 1.00 92.44 101 ALA A N 1
ATOM 750 C CA . ALA A 1 101 ? -5.520 6.453 -10.810 1.00 92.44 101 ALA A CA 1
ATOM 751 C C . ALA A 1 101 ? -5.837 5.016 -10.387 1.00 92.44 101 ALA A C 1
ATOM 753 O O . ALA A 1 101 ? -5.760 4.098 -11.201 1.00 92.44 101 ALA A O 1
ATOM 754 N N . ILE A 1 102 ? -6.249 4.827 -9.131 1.00 94.56 102 ILE A N 1
ATOM 755 C CA . ILE A 1 102 ? -6.582 3.510 -8.581 1.00 9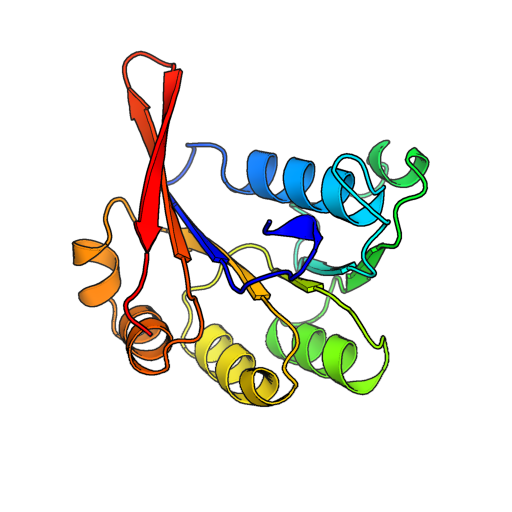4.56 102 ILE A CA 1
ATOM 756 C C . ILE A 1 102 ? -7.734 2.869 -9.359 1.00 94.56 102 ILE A C 1
ATOM 758 O O . ILE A 1 102 ? -7.657 1.692 -9.708 1.00 94.56 102 ILE A O 1
ATOM 762 N N . LEU A 1 103 ? -8.784 3.633 -9.672 1.00 93.12 103 LEU A N 1
ATOM 763 C CA . LEU A 1 103 ? -9.917 3.145 -10.462 1.00 93.12 103 LEU A CA 1
ATOM 764 C C . LEU A 1 103 ? -9.510 2.789 -11.898 1.00 93.12 103 LEU A C 1
ATOM 766 O O . LEU A 1 103 ? -9.994 1.794 -12.436 1.00 93.12 103 LEU A O 1
ATOM 770 N N . ALA A 1 104 ? -8.599 3.552 -12.509 1.00 90.38 104 ALA A N 1
ATOM 771 C CA . ALA A 1 104 ? -8.090 3.250 -13.846 1.00 90.38 104 ALA A CA 1
ATOM 772 C C . ALA A 1 104 ? -7.343 1.906 -13.885 1.00 90.38 104 ALA A C 1
ATOM 774 O O . ALA A 1 104 ? -7.490 1.145 -14.844 1.00 90.38 104 ALA A O 1
ATOM 775 N N . VAL A 1 105 ? -6.591 1.581 -12.828 1.00 89.88 105 VAL A N 1
ATOM 776 C CA . VAL A 1 105 ? -5.816 0.333 -12.748 1.00 89.88 105 VAL A CA 1
ATOM 777 C C . VAL A 1 105 ? -6.559 -0.831 -12.086 1.00 89.88 105 VAL A C 1
ATOM 779 O O . VAL A 1 105 ? -6.097 -1.968 -12.185 1.00 89.88 105 VAL A O 1
ATOM 782 N N . GLN A 1 106 ? -7.722 -0.601 -11.466 1.00 87.62 106 GLN A N 1
ATOM 783 C CA . GLN A 1 106 ? -8.513 -1.631 -10.775 1.00 87.62 106 GLN A CA 1
ATOM 784 C C . GLN A 1 106 ? -8.824 -2.838 -11.678 1.00 87.62 106 GLN A C 1
ATOM 786 O O . GLN A 1 106 ? -8.766 -3.985 -11.235 1.00 87.62 106 GLN A O 1
ATOM 791 N N . ASN A 1 107 ? -9.099 -2.594 -12.962 1.00 82.81 107 ASN A N 1
ATOM 792 C CA . ASN A 1 107 ? -9.439 -3.642 -13.929 1.00 82.81 107 ASN A CA 1
ATOM 793 C C . ASN A 1 107 ? -8.253 -4.541 -14.319 1.00 82.81 107 ASN A C 1
ATOM 795 O O . ASN A 1 107 ? -8.459 -5.553 -14.984 1.00 82.81 107 ASN A O 1
ATOM 799 N N . SER A 1 108 ? -7.024 -4.211 -13.902 1.00 87.31 108 SER A N 1
ATOM 800 C CA . SER A 1 108 ? -5.851 -5.071 -14.117 1.00 87.31 108 SER A CA 1
ATOM 801 C C . SER A 1 108 ? -5.924 -6.389 -13.337 1.00 87.31 108 SER A C 1
ATOM 803 O O . SER A 1 108 ? -5.187 -7.323 -13.643 1.00 87.31 108 SER A O 1
ATOM 805 N N . GLY A 1 109 ? -6.788 -6.468 -12.318 1.00 88.31 109 GLY A N 1
ATOM 806 C CA . GLY A 1 109 ? -6.886 -7.625 -11.428 1.00 88.31 109 GLY A CA 1
ATOM 807 C C . GLY A 1 109 ? -5.717 -7.753 -10.447 1.00 88.31 109 GLY A C 1
ATOM 808 O O . GLY A 1 109 ? -5.685 -8.708 -9.671 1.00 88.31 109 GLY A O 1
ATOM 809 N N . VAL A 1 110 ? -4.773 -6.806 -10.449 1.00 93.56 110 VAL A N 1
ATOM 810 C CA . VAL A 1 110 ? -3.666 -6.783 -9.492 1.00 93.56 110 VAL A CA 1
ATOM 811 C C . VAL A 1 110 ? -4.154 -6.169 -8.174 1.00 93.56 110 VAL A C 1
ATOM 813 O O . VAL A 1 110 ? -4.668 -5.048 -8.177 1.00 93.56 110 VAL A O 1
ATOM 816 N N . PRO A 1 111 ? -4.013 -6.866 -7.033 1.00 94.31 111 PRO A N 1
ATOM 817 C CA . PRO A 1 111 ? -4.425 -6.336 -5.742 1.00 94.31 111 PRO A CA 1
ATOM 818 C C . PRO A 1 111 ? -3.565 -5.142 -5.315 1.00 94.31 111 PRO A C 1
ATOM 820 O O . PRO A 1 111 ? -2.364 -5.085 -5.590 1.00 94.31 111 PRO A O 1
ATOM 823 N N . LEU A 1 112 ? -4.189 -4.215 -4.587 1.00 95.31 112 LEU A N 1
ATOM 824 C CA . LEU A 1 112 ? -3.573 -2.977 -4.110 1.00 95.31 112 LEU A CA 1
ATOM 825 C C . LEU A 1 112 ? -3.538 -2.922 -2.581 1.00 95.31 112 LEU A C 1
ATOM 827 O O . LEU A 1 112 ? -4.572 -3.065 -1.926 1.00 95.31 112 LEU A O 1
ATOM 831 N N . VAL A 1 113 ? -2.373 -2.630 -2.010 1.00 96.00 113 VAL A N 1
ATOM 832 C CA . VAL A 1 113 ? -2.229 -2.288 -0.591 1.00 96.00 113 VAL A CA 1
ATOM 833 C C . VAL A 1 113 ? -1.825 -0.831 -0.467 1.00 96.00 113 VAL A C 1
ATOM 835 O O . VAL A 1 113 ? -0.806 -0.420 -1.013 1.00 96.00 113 VAL A O 1
ATOM 838 N N . ALA A 1 114 ? -2.619 -0.053 0.256 1.00 95.56 114 ALA A N 1
ATOM 839 C CA . ALA A 1 114 ? -2.366 1.368 0.447 1.00 95.56 114 ALA A CA 1
ATOM 840 C C . ALA A 1 114 ? -2.649 1.801 1.882 1.00 95.56 114 ALA A C 1
ATOM 842 O O . ALA A 1 114 ? -3.324 1.097 2.642 1.00 95.56 114 ALA A O 1
ATOM 843 N N . THR A 1 115 ? -2.162 2.982 2.252 1.00 95.19 115 THR A N 1
ATOM 844 C CA . THR A 1 115 ? -2.518 3.625 3.516 1.00 95.19 115 THR A CA 1
ATOM 845 C C . THR A 1 115 ? -3.368 4.871 3.300 1.00 95.19 115 THR A C 1
ATOM 847 O O . THR A 1 115 ? -3.337 5.473 2.237 1.00 95.19 115 THR A O 1
ATOM 850 N N . ALA A 1 116 ? -4.149 5.271 4.301 1.00 94.62 116 ALA A N 1
ATOM 851 C CA . ALA A 1 116 ? -4.859 6.548 4.289 1.00 94.62 116 ALA A CA 1
ATOM 852 C C . ALA A 1 116 ? -4.961 7.147 5.697 1.00 94.62 116 ALA A C 1
ATOM 854 O O . ALA A 1 116 ? -4.863 6.458 6.721 1.00 94.62 116 ALA A O 1
ATOM 855 N N . HIS A 1 117 ? -5.195 8.453 5.771 1.00 93.06 117 HIS A N 1
ATOM 856 C CA . HIS A 1 117 ? -5.587 9.092 7.023 1.00 93.06 117 HIS A CA 1
ATOM 857 C C . HIS A 1 117 ? -7.048 8.785 7.370 1.00 93.06 117 HIS A C 1
ATOM 859 O O . HIS A 1 117 ? -7.958 9.019 6.573 1.00 93.06 117 HIS A O 1
ATOM 865 N N . GLY A 1 118 ? -7.272 8.297 8.587 1.00 92.25 118 GLY A N 1
ATOM 866 C CA . GLY A 1 118 ? -8.607 8.064 9.127 1.00 92.25 118 GLY A CA 1
ATOM 867 C C . GLY A 1 118 ? -8.548 7.324 10.455 1.00 92.25 118 GLY A C 1
ATOM 868 O O . GLY A 1 118 ? -7.708 6.449 10.647 1.00 92.25 118 GLY A O 1
ATOM 869 N N . SER A 1 119 ? -9.421 7.687 11.385 1.00 90.31 119 SER A N 1
ATOM 870 C CA . SER A 1 119 ? -9.532 7.049 12.701 1.00 90.31 119 SER A CA 1
ATOM 871 C C . SER A 1 119 ? -10.602 5.958 12.751 1.00 90.31 119 SER A C 1
ATOM 873 O O . SER A 1 119 ? -10.601 5.134 13.661 1.00 90.31 119 SER A O 1
ATOM 875 N N . SER A 1 120 ? -11.518 5.934 11.778 1.00 92.25 120 SER A N 1
ATOM 876 C CA . SER A 1 120 ? -12.605 4.959 11.709 1.00 92.25 120 SER A CA 1
ATOM 877 C C . SER A 1 120 ? -13.134 4.779 10.286 1.00 92.25 120 SER A C 1
ATOM 879 O O . SER A 1 120 ? -12.975 5.648 9.427 1.00 92.25 120 SER A O 1
ATOM 881 N N . TYR A 1 121 ? -13.840 3.674 10.050 1.00 91.06 121 TYR A N 1
ATOM 882 C CA . TYR A 1 121 ? -14.546 3.432 8.790 1.00 91.06 121 TYR A CA 1
ATOM 883 C C . TYR A 1 121 ? -15.625 4.487 8.497 1.00 91.06 121 TYR A C 1
ATOM 885 O O . TYR A 1 121 ? -15.756 4.955 7.369 1.00 91.06 121 TYR A O 1
ATOM 893 N N . ALA A 1 122 ? -16.354 4.928 9.527 1.00 92.31 122 ALA A N 1
ATOM 894 C CA . ALA A 1 122 ? -17.363 5.977 9.389 1.00 92.31 122 ALA A CA 1
ATOM 895 C C . ALA A 1 122 ? -16.758 7.317 8.937 1.00 92.31 122 ALA A C 1
ATOM 897 O O . ALA A 1 122 ? -17.390 8.061 8.192 1.00 92.31 122 ALA A O 1
ATOM 898 N N . GLU A 1 123 ? -15.533 7.631 9.368 1.00 92.38 123 GLU A N 1
ATOM 899 C CA . GLU A 1 123 ? -14.814 8.821 8.910 1.00 92.38 123 GLU A CA 1
ATOM 900 C C . GLU A 1 123 ? -14.428 8.715 7.431 1.00 92.38 123 GLU A C 1
ATOM 902 O O . GLU A 1 123 ? -14.630 9.673 6.687 1.00 92.38 123 GLU A O 1
ATOM 907 N N . LEU A 1 124 ? -13.952 7.548 6.979 1.00 91.38 124 LEU A N 1
ATOM 908 C CA . LEU A 1 124 ? -13.652 7.327 5.562 1.00 91.38 124 LEU A CA 1
ATOM 909 C C . LEU A 1 124 ? -14.875 7.544 4.671 1.00 91.38 124 LEU A C 1
ATOM 911 O O . LEU A 1 124 ? -14.763 8.215 3.649 1.00 91.38 124 LEU A O 1
ATOM 915 N N . LEU A 1 125 ? -16.045 7.040 5.074 1.00 91.56 125 LEU A N 1
ATOM 916 C CA . LEU A 1 125 ? -17.291 7.206 4.315 1.00 91.56 125 LEU A CA 1
ATOM 917 C C . LEU A 1 125 ? -17.722 8.672 4.158 1.00 91.56 125 LEU A C 1
ATOM 919 O O . LEU A 1 125 ? -18.432 9.000 3.210 1.00 91.56 125 LEU A O 1
ATOM 923 N N . ARG A 1 126 ? -17.301 9.561 5.066 1.00 93.31 126 ARG A N 1
ATOM 924 C CA . ARG A 1 126 ? -17.585 11.003 4.977 1.00 93.31 126 ARG A CA 1
ATOM 925 C C . ARG A 1 126 ? -16.648 11.740 4.024 1.00 93.31 126 ARG A C 1
ATOM 927 O O . ARG A 1 126 ? -16.944 12.875 3.665 1.00 93.31 126 ARG A O 1
ATOM 934 N N . ARG A 1 127 ? -15.526 11.134 3.623 1.00 92.50 127 ARG A N 1
ATOM 935 C CA . ARG A 1 127 ? -14.561 11.724 2.686 1.00 92.50 127 ARG A CA 1
ATOM 936 C C . ARG A 1 127 ? -14.933 11.285 1.264 1.00 92.50 127 ARG A C 1
ATOM 938 O O . ARG A 1 127 ? -14.738 10.111 0.953 1.00 92.50 127 ARG A O 1
ATOM 945 N N . PRO A 1 128 ? -15.427 12.180 0.383 1.00 92.62 128 PRO A N 1
ATOM 946 C CA . PRO A 1 128 ? -15.920 11.786 -0.943 1.00 92.62 128 PRO A CA 1
ATOM 947 C C . PRO A 1 128 ? -14.927 10.963 -1.790 1.00 92.62 128 PRO A C 1
ATOM 949 O O . PRO A 1 128 ? -15.352 9.950 -2.355 1.00 92.62 128 PRO A O 1
ATOM 952 N N . PRO A 1 129 ? -13.615 11.292 -1.821 1.00 92.75 129 PRO A N 1
ATOM 953 C CA . PRO A 1 129 ? -12.636 10.481 -2.548 1.00 92.75 129 PRO A CA 1
ATOM 954 C C . PRO A 1 129 ? -12.572 9.035 -2.026 1.00 92.75 129 PRO A C 1
ATOM 956 O O . PRO A 1 129 ? -12.687 8.076 -2.786 1.00 92.75 129 PRO A O 1
ATOM 959 N N . MET A 1 130 ? -12.491 8.860 -0.704 1.00 94.19 130 MET A N 1
ATOM 960 C CA . MET A 1 130 ? -12.403 7.536 -0.078 1.00 94.19 130 MET A CA 1
ATOM 961 C C . MET A 1 130 ? -13.702 6.749 -0.204 1.00 94.19 130 MET A C 1
ATOM 963 O O . MET A 1 130 ? -13.664 5.555 -0.490 1.00 94.19 130 MET A O 1
ATOM 967 N N . LYS A 1 131 ? -14.852 7.414 -0.033 1.00 93.69 131 LYS A N 1
ATOM 968 C CA . LYS A 1 131 ? -16.166 6.795 -0.222 1.00 93.69 131 LYS A CA 1
ATOM 969 C C . LYS A 1 131 ? -16.279 6.172 -1.614 1.00 93.69 131 LYS A C 1
ATOM 971 O O . LYS A 1 131 ? -16.756 5.051 -1.726 1.00 93.69 131 LYS A O 1
ATOM 976 N N . THR A 1 132 ? -15.766 6.851 -2.640 1.00 94.12 132 THR A N 1
ATOM 977 C CA . THR A 1 132 ? -15.753 6.331 -4.013 1.00 94.12 132 THR A CA 1
ATOM 978 C C . THR A 1 132 ? -15.016 4.989 -4.091 1.00 94.12 132 THR A C 1
ATOM 980 O O . THR A 1 132 ? -15.586 4.016 -4.567 1.00 94.12 132 THR A O 1
ATOM 983 N N . LEU A 1 133 ? -13.799 4.867 -3.548 1.00 93.19 133 LEU A N 1
ATOM 984 C CA . LEU A 1 133 ? -13.068 3.585 -3.568 1.00 93.19 133 LEU A CA 1
ATOM 985 C C . LEU A 1 133 ? -13.795 2.458 -2.824 1.00 93.19 133 LEU A C 1
ATOM 987 O O . LEU A 1 133 ? -13.709 1.296 -3.226 1.00 93.19 133 LEU A O 1
ATOM 991 N N . LEU A 1 134 ? -14.501 2.797 -1.743 1.00 91.81 134 LEU A N 1
ATOM 992 C CA . LEU A 1 134 ? -15.304 1.843 -0.979 1.00 91.81 134 LEU A CA 1
ATOM 993 C C . LEU A 1 134 ? -16.543 1.392 -1.761 1.00 91.81 134 LEU A C 1
ATOM 995 O O . LEU A 1 134 ? -16.826 0.198 -1.800 1.00 91.81 134 LEU A O 1
ATOM 999 N N . ASP A 1 135 ? -17.239 2.319 -2.423 1.00 92.06 135 ASP A N 1
ATOM 1000 C CA . ASP A 1 135 ? -18.412 2.020 -3.253 1.00 92.06 135 ASP A CA 1
ATOM 1001 C C . ASP A 1 135 ? -18.033 1.132 -4.454 1.00 92.06 135 ASP A C 1
ATOM 1003 O O . ASP A 1 135 ? -18.751 0.188 -4.782 1.00 92.06 135 ASP A O 1
ATOM 1007 N N . TYR A 1 136 ? -16.872 1.389 -5.071 1.00 91.31 136 TYR A N 1
ATOM 1008 C CA . TYR A 1 136 ? -16.304 0.575 -6.157 1.00 91.31 136 TYR A CA 1
ATOM 1009 C C . TYR A 1 136 ? -15.666 -0.735 -5.675 1.00 91.31 136 TYR A C 1
ATOM 1011 O O . TYR A 1 136 ? -15.150 -1.503 -6.491 1.00 91.31 136 TYR A O 1
ATOM 1019 N N . LYS A 1 137 ? -15.693 -1.002 -4.360 1.00 91.00 137 LYS A N 1
ATOM 1020 C CA . LYS A 1 137 ? -15.174 -2.226 -3.731 1.00 91.00 137 LYS A CA 1
ATOM 1021 C C . LYS A 1 137 ? -13.723 -2.523 -4.112 1.00 91.00 137 LYS A C 1
ATOM 1023 O O . LYS A 1 137 ? -13.326 -3.678 -4.244 1.00 91.00 137 LYS A O 1
ATOM 1028 N N . VAL A 1 138 ? -12.918 -1.471 -4.269 1.00 93.06 138 VAL A N 1
ATOM 1029 C CA . VAL A 1 138 ? -11.490 -1.600 -4.590 1.00 93.06 138 VAL A CA 1
ATOM 1030 C C . VAL A 1 138 ? -10.776 -2.386 -3.498 1.00 93.06 138 VAL A C 1
ATOM 1032 O O . VAL A 1 138 ? -9.953 -3.247 -3.794 1.00 93.06 138 VAL A O 1
ATOM 1035 N N . PHE A 1 139 ? -11.108 -2.104 -2.236 1.00 94.12 139 PHE A N 1
ATOM 1036 C CA . PHE A 1 139 ? -10.540 -2.771 -1.073 1.00 94.12 139 PHE A CA 1
ATOM 1037 C C . PHE A 1 139 ? -11.538 -3.753 -0.473 1.00 94.12 139 PHE A C 1
ATOM 1039 O O . PHE A 1 139 ? -12.646 -3.380 -0.101 1.00 94.12 139 PHE A O 1
ATOM 1046 N N . SER A 1 140 ? -11.100 -5.000 -0.317 1.00 92.50 140 SER A N 1
ATOM 1047 C CA . SER A 1 140 ? -11.882 -6.057 0.339 1.00 92.50 140 SER A CA 1
ATOM 1048 C C . SER A 1 140 ? -11.780 -6.013 1.866 1.00 92.50 140 SER A C 1
ATOM 1050 O O . SER A 1 140 ? -12.602 -6.588 2.576 1.00 92.50 140 SER A O 1
ATOM 1052 N N . MET A 1 141 ? -10.748 -5.348 2.387 1.00 93.19 141 MET A N 1
ATOM 1053 C CA . MET A 1 141 ? -10.427 -5.342 3.806 1.00 93.19 141 MET A CA 1
ATOM 1054 C C . MET A 1 141 ? -9.799 -4.014 4.208 1.00 93.19 141 MET A C 1
ATOM 1056 O O . MET A 1 141 ? -8.985 -3.447 3.475 1.00 93.19 141 MET A O 1
ATOM 1060 N N . ILE A 1 142 ? -10.173 -3.539 5.391 1.00 94.94 142 ILE A N 1
ATOM 1061 C CA . ILE A 1 142 ? -9.667 -2.301 5.970 1.00 94.94 142 ILE A CA 1
ATOM 1062 C C . ILE A 1 142 ? -9.095 -2.606 7.349 1.00 94.94 142 ILE A C 1
ATOM 1064 O O . ILE A 1 142 ? -9.801 -3.104 8.226 1.00 94.94 142 ILE A O 1
ATOM 1068 N N . PHE A 1 143 ? -7.823 -2.277 7.554 1.00 94.81 143 PHE A N 1
ATOM 1069 C CA . PHE A 1 143 ? -7.186 -2.316 8.865 1.00 94.81 143 PHE A CA 1
ATOM 1070 C C . PHE A 1 143 ? -7.155 -0.920 9.464 1.00 94.81 143 PHE A C 1
ATOM 1072 O O . PHE A 1 143 ? -6.619 0.008 8.869 1.00 94.81 143 PHE A O 1
ATOM 1079 N N . ILE A 1 144 ? -7.704 -0.775 10.661 1.00 94.88 144 ILE A N 1
ATOM 1080 C CA . ILE A 1 144 ? -7.737 0.472 11.415 1.00 94.88 144 ILE A CA 1
ATOM 1081 C C . ILE A 1 144 ? -6.701 0.358 12.528 1.00 94.88 144 ILE A C 1
ATOM 1083 O O . ILE A 1 144 ? -6.842 -0.473 13.429 1.00 94.88 144 ILE A O 1
ATOM 1087 N N . LEU A 1 145 ? -5.657 1.178 12.453 1.00 93.81 145 LEU A N 1
ATOM 1088 C CA . LEU A 1 145 ? -4.612 1.253 13.464 1.00 93.81 145 LEU A CA 1
ATOM 1089 C C . LEU A 1 145 ? -4.910 2.384 14.447 1.00 93.81 145 LEU A C 1
ATOM 1091 O O . LEU A 1 145 ? -5.154 3.529 14.056 1.00 93.81 145 LEU A O 1
ATOM 1095 N N . SER A 1 146 ? -4.792 2.078 15.732 1.00 91.88 146 SER A N 1
ATOM 1096 C CA . SER A 1 146 ? -4.844 3.051 16.819 1.00 91.88 146 SER A CA 1
ATOM 1097 C C . SER A 1 146 ? -3.687 2.826 17.794 1.00 91.88 146 SER A C 1
ATOM 1099 O O . SER A 1 146 ? -3.054 1.769 17.814 1.00 91.88 146 SER A O 1
ATOM 1101 N N . LYS A 1 147 ? -3.376 3.846 18.596 1.00 88.75 147 LYS A N 1
ATOM 1102 C CA . LYS A 1 147 ? -2.477 3.722 19.748 1.00 88.75 147 LYS A CA 1
ATOM 1103 C C . LYS A 1 147 ? -3.302 3.887 21.012 1.00 88.75 147 LYS A C 1
ATOM 1105 O O . LYS A 1 147 ? -3.892 4.942 21.219 1.00 88.75 147 LYS A O 1
ATOM 1110 N N . GLU A 1 148 ? -3.303 2.870 21.861 1.00 86.06 148 GLU A N 1
ATOM 1111 C CA . GLU A 1 148 ? -3.946 2.906 23.175 1.00 86.06 148 GLU A CA 1
ATOM 1112 C C . GLU A 1 148 ? -2.916 2.518 24.232 1.00 86.06 148 GLU A C 1
ATOM 1114 O O . GLU A 1 148 ? -2.276 1.475 24.124 1.00 86.06 148 GLU A O 1
ATOM 1119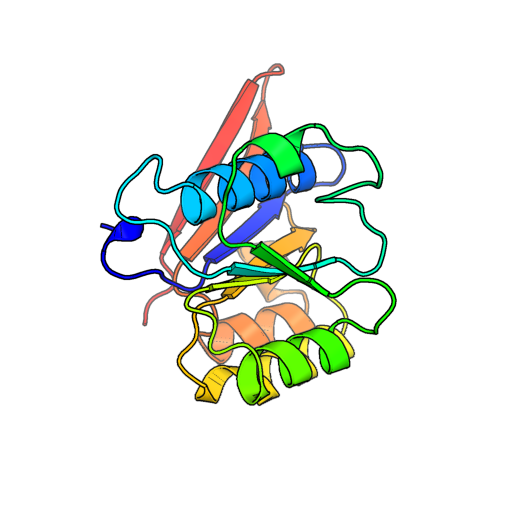 N N . ASN A 1 149 ? -2.718 3.376 25.238 1.00 86.19 149 ASN A N 1
ATOM 1120 C CA . ASN A 1 149 ? -1.707 3.193 26.290 1.00 86.19 149 ASN A CA 1
ATOM 1121 C C . ASN A 1 149 ? -0.289 2.911 25.747 1.00 86.19 149 ASN A C 1
ATOM 1123 O O . ASN A 1 149 ? 0.467 2.132 26.319 1.00 86.19 149 ASN A O 1
ATOM 1127 N N . GLY A 1 150 ? 0.064 3.512 24.605 1.00 81.00 150 GLY A N 1
ATOM 1128 C CA . GLY A 1 150 ? 1.356 3.310 23.939 1.00 81.00 150 GLY A CA 1
ATOM 1129 C C . GLY A 1 150 ? 1.470 2.021 23.114 1.00 81.00 150 GLY A C 1
ATOM 1130 O O . GLY A 1 150 ? 2.426 1.886 22.353 1.00 81.00 150 GLY A O 1
ATOM 1131 N N . ALA A 1 151 ? 0.493 1.113 23.188 1.00 84.38 151 ALA A N 1
ATOM 1132 C CA . ALA A 1 151 ? 0.453 -0.104 22.386 1.00 84.38 151 ALA A CA 1
ATOM 1133 C C . ALA A 1 151 ? -0.287 0.124 21.059 1.00 84.38 151 ALA A C 1
ATOM 1135 O 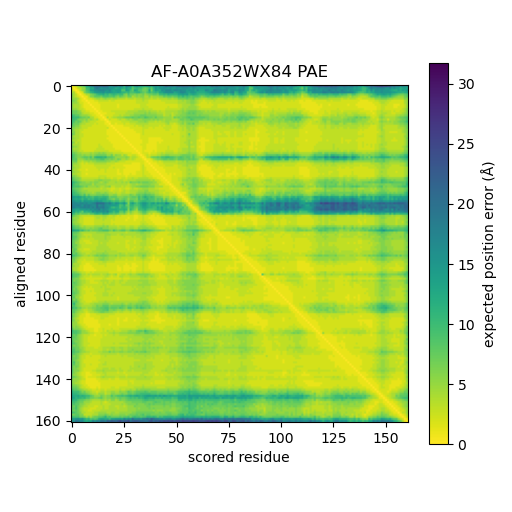O . ALA A 1 151 ? -1.324 0.792 21.015 1.00 84.38 151 ALA A O 1
ATOM 1136 N N . LEU A 1 152 ? 0.238 -0.454 19.974 1.00 86.50 152 LEU A N 1
ATOM 1137 C CA . LEU A 1 152 ? -0.447 -0.481 18.684 1.00 86.50 152 LEU A CA 1
ATOM 1138 C C . LEU A 1 152 ? -1.615 -1.469 18.765 1.00 86.50 152 LEU A C 1
ATOM 1140 O O . LEU A 1 152 ? -1.413 -2.654 19.032 1.00 86.50 152 LEU A O 1
ATOM 1144 N N . LYS A 1 153 ? -2.827 -0.990 18.499 1.00 89.62 153 LYS A N 1
ATOM 1145 C CA . LYS A 1 153 ? -4.008 -1.826 18.303 1.00 89.62 153 LYS A CA 1
ATOM 1146 C C . LYS A 1 153 ? -4.408 -1.810 16.839 1.00 89.62 153 LYS A C 1
ATOM 1148 O O . LYS A 1 153 ? -4.281 -0.796 16.157 1.00 89.62 153 LYS A O 1
ATOM 1153 N N . THR A 1 154 ? -4.885 -2.956 16.372 1.00 89.81 154 THR A N 1
ATOM 1154 C CA . THR A 1 154 ? -5.326 -3.148 14.993 1.00 89.81 154 THR A CA 1
ATOM 1155 C C . THR A 1 154 ? 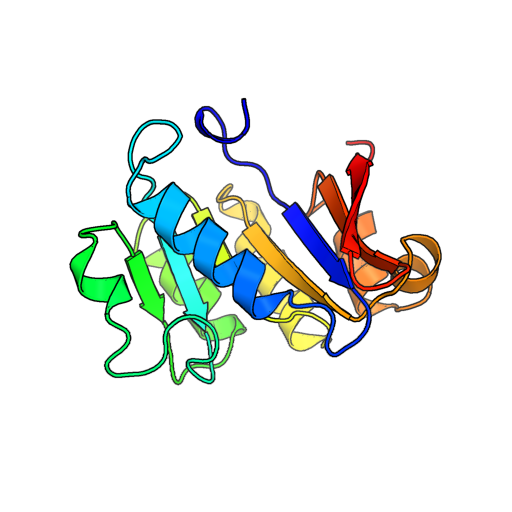-6.719 -3.751 15.013 1.00 89.81 154 THR A C 1
ATOM 1157 O O . THR A 1 154 ? -6.923 -4.808 15.604 1.00 89.81 154 THR A O 1
ATOM 1160 N N . THR A 1 155 ? -7.666 -3.083 14.364 1.00 91.38 155 THR A N 1
ATOM 1161 C CA . THR A 1 155 ? -9.009 -3.617 14.113 1.00 91.38 155 THR A CA 1
ATOM 1162 C C . THR A 1 155 ? -9.139 -3.911 12.628 1.00 91.38 155 THR A C 1
ATOM 1164 O O . THR A 1 155 ? -8.703 -3.111 11.806 1.00 91.38 155 THR A O 1
ATOM 1167 N N . CYS A 1 156 ? -9.721 -5.051 12.277 1.00 91.00 156 CYS A N 1
ATOM 1168 C CA . CYS A 1 156 ? -9.982 -5.422 10.893 1.00 91.00 156 CYS A CA 1
ATOM 1169 C C . CYS A 1 156 ? -11.475 -5.289 10.604 1.00 91.00 156 CYS A C 1
ATOM 1171 O O . CYS A 1 156 ? -12.300 -5.766 11.382 1.00 91.00 156 CYS A O 1
ATOM 1173 N N . GLN A 1 157 ? -11.808 -4.680 9.474 1.00 87.50 157 GLN A N 1
ATOM 1174 C CA . GLN A 1 157 ? -13.159 -4.627 8.946 1.00 87.50 157 GLN A CA 1
ATOM 1175 C C . GLN A 1 157 ? -13.164 -5.201 7.533 1.00 87.50 157 GLN A C 1
ATOM 1177 O O . GLN A 1 157 ? -12.482 -4.692 6.642 1.00 87.50 157 GLN A O 1
ATOM 1182 N N . GLU A 1 158 ? -13.928 -6.270 7.332 1.00 86.12 158 GLU A N 1
ATOM 1183 C CA . GLU A 1 158 ? -14.203 -6.782 5.992 1.00 86.12 158 GLU A CA 1
ATOM 1184 C C . GLU A 1 158 ? -15.216 -5.872 5.301 1.00 86.12 158 GLU A C 1
ATOM 1186 O O . GLU A 1 158 ? -16.204 -5.435 5.899 1.00 86.12 158 GLU A O 1
ATOM 1191 N N . VAL A 1 159 ? -14.949 -5.561 4.037 1.00 82.38 159 VAL A N 1
ATOM 1192 C CA . VAL A 1 159 ? -15.868 -4.804 3.193 1.00 82.38 159 VAL A CA 1
ATOM 1193 C C . VAL A 1 159 ? -16.696 -5.828 2.434 1.00 82.38 159 VAL A C 1
ATOM 1195 O O . VAL A 1 159 ? -16.140 -6.648 1.707 1.00 82.38 159 VAL A O 1
ATOM 1198 N N . ALA A 1 160 ? -18.014 -5.815 2.645 1.00 66.12 160 ALA A N 1
ATOM 1199 C CA . ALA A 1 160 ? -18.920 -6.752 1.992 1.00 66.12 160 ALA A CA 1
ATOM 1200 C C . ALA A 1 160 ? -18.795 -6.631 0.463 1.00 66.12 160 ALA A C 1
ATOM 1202 O O . ALA A 1 160 ? -19.074 -5.572 -0.113 1.00 66.12 160 ALA A O 1
ATOM 1203 N N . VAL A 1 161 ? -18.339 -7.718 -0.162 1.00 53.59 161 VAL A N 1
ATOM 1204 C CA . VAL A 1 161 ? -18.150 -7.842 -1.613 1.00 53.59 161 VAL A CA 1
ATOM 1205 C C . VAL A 1 161 ? -19.444 -8.280 -2.272 1.00 53.59 161 VAL A C 1
ATOM 1207 O O . VAL A 1 161 ? -20.129 -9.160 -1.714 1.00 53.59 161 VAL A O 1
#

Solvent-accessible surface area (backbone atoms only — not comparable to full-atom values): 8876 Å² total; per-residue (Å²): 103,59,69,80,53,66,61,18,31,37,40,26,20,51,88,93,72,48,66,59,60,51,52,32,53,49,54,51,36,45,14,50,16,77,77,53,66,57,35,43,28,30,36,33,30,55,80,33,79,61,69,40,90,89,48,73,69,72,76,65,72,40,40,66,50,78,41,58,78,46,57,69,44,59,31,52,51,49,33,69,75,71,64,74,42,59,29,38,38,43,54,79,51,71,48,64,65,47,44,53,35,50,63,70,48,50,81,70,73,48,25,42,38,37,28,31,82,29,82,44,72,73,55,36,59,70,36,68,45,51,28,49,42,56,75,71,54,62,39,47,32,37,36,40,43,46,72,57,97,85,40,82,44,78,46,80,45,77,44,92,126

Secondary structure (DSSP, 8-state):
-TTTS---EEEEE-TTS-HHHHHHHHHHHHHHTTTSSPP-EEEE-TTSSSS-TT-GGGGG---EEEE-SS-HHHHHHHIIIII--SEEEEEE--SHHHHHHHHHHHTT---EEEEEE-SSHHHHHHSHHHHHHHHTT--SEEEEEEEETTEEEEEEEEPP-

Nearest PDB structures (foldseek):
  5f4h-assembly1_B  TM=7.475E-01  e=5.044E-07  Saccharolobus islandicus L.S.2.15
  6geb-assembly2_L  TM=6.556E-01  e=1.118E-06  Legionella pneumophila
  8rkd-assembly1_B  TM=5.458E-01  e=3.168E-06  Caulobacter vibrioides NA1000
  5yww-assembly1_A  TM=5.358E-01  e=3.902E-05  Saccharolobus islandicus REY15A
  2b8t-assembly1_A  TM=5.728E-01  e=1.235E-02  Ureaplasma parvum

pLDDT: mean 88.47, std 9.12, range [53.31, 96.0]

Sequence (161 aa):
GFFSQPRSVLIISPPGVGKTTLLRDFTLRVSAGDAGRPLRVALVDERREILPPGSPCFCRGGLIDLLSGYAKADGMEIATRTLSPELIVCDEIGSQEDISAILAVQNSGVPLVATAHGSSYAELLRRPPMKTLLDYKVFSMIFILSKENGALKTTCQEVAV

Radius of gyration: 14.85 Å; Cα contacts (8 Å, |Δi|>4): 315; chains: 1; bounding box: 40×31×44 Å

Foldseek 3Di:
DCLVQPAAEEEEEAPPLQQLVVLLVVQLCQQLQVPHDHFQEEEEEAPCSSPNPPPCSVVSPGNYDYDYNDPSLVSLVCCLPPVVGQEYEYEEDQDLSSLVSLVVNLVSVRHYYYYYYDQDPVRLCVRVSSVSCLVVPSGQKYWHWDADPNDIDIDIDGRDD

Mean predicted aligned error: 4.73 Å